Protein AF-A0A5N7WIL7-F1 (afdb_monomer_lite)

Sequence (164 aa):
MKKSTKAQLCGLIFSLSPLYLYAEPVNVQESQYTDSNPEQNFRTLHKDLKISSLSGREKAQKSILEGVNKKLDALEKPDQKFSFLMAMNQVFKDRFHVNYNAFVHLNDEDKAFMDGYYTTMLVLLDNEIKEGKKTKAELIEEYESKYPFKVFNQDLDKVHAANR

Structure (mmCIF, N/CA/C/O backbone):
data_AF-A0A5N7WIL7-F1
#
_entry.id   AF-A0A5N7WIL7-F1
#
loop_
_atom_site.group_PDB
_atom_site.id
_atom_site.type_symbol
_atom_site.label_atom_id
_atom_site.label_alt_id
_atom_site.label_comp_id
_atom_site.label_asym_id
_atom_site.label_entity_id
_atom_site.label_seq_id
_atom_site.pdbx_PDB_ins_code
_atom_site.Cartn_x
_atom_site.Cartn_y
_atom_site.Cartn_z
_atom_site.occupancy
_atom_site.B_iso_or_equiv
_atom_site.auth_seq_id
_atom_site.auth_comp_id
_atom_site.auth_asym_id
_atom_site.auth_atom_id
_atom_site.pdbx_PDB_model_num
ATOM 1 N N . MET A 1 1 ? 25.214 36.250 60.326 1.00 35.78 1 MET A N 1
ATOM 2 C CA . MET A 1 1 ? 26.458 35.850 59.624 1.00 35.78 1 MET A CA 1
ATOM 3 C C . MET A 1 1 ? 26.531 34.326 59.591 1.00 35.78 1 MET A C 1
ATOM 5 O O . MET A 1 1 ? 26.340 33.760 60.650 1.00 35.78 1 MET A O 1
ATOM 9 N N . LYS A 1 2 ? 26.783 33.730 58.403 1.00 35.41 2 LYS A N 1
ATOM 10 C CA . LYS A 1 2 ? 27.670 32.565 58.106 1.00 35.41 2 LYS A CA 1
ATOM 11 C C . LYS A 1 2 ? 27.607 31.359 59.081 1.00 35.41 2 LYS A C 1
ATOM 13 O O . LYS A 1 2 ? 27.878 31.552 60.249 1.00 35.41 2 LYS A O 1
ATOM 18 N N . LYS A 1 3 ? 27.425 30.079 58.728 1.00 36.12 3 LYS A N 1
ATOM 19 C CA . LYS A 1 3 ? 27.617 29.228 57.528 1.00 36.12 3 LYS A CA 1
ATOM 20 C C . LYS A 1 3 ? 26.951 27.865 57.868 1.00 36.12 3 LYS A C 1
ATOM 22 O O . LYS A 1 3 ? 26.962 27.479 59.028 1.00 36.12 3 LYS A O 1
ATOM 27 N N . SER A 1 4 ? 26.261 27.194 56.941 1.00 37.12 4 SER A N 1
ATOM 28 C CA . SER A 1 4 ? 26.699 25.945 56.269 1.00 37.12 4 SER A CA 1
ATOM 29 C C . SER A 1 4 ? 27.600 25.014 57.106 1.00 37.12 4 SER A C 1
ATOM 31 O O . SER A 1 4 ? 28.686 25.438 57.497 1.00 37.12 4 SER A O 1
ATOM 33 N N . THR A 1 5 ? 27.256 23.728 57.300 1.00 37.66 5 THR A N 1
ATOM 34 C CA . THR A 1 5 ? 27.639 22.595 56.413 1.00 37.66 5 THR A CA 1
ATOM 35 C C . THR A 1 5 ? 27.313 21.214 57.051 1.00 37.66 5 THR A C 1
ATOM 37 O O . THR A 1 5 ? 27.686 20.975 58.190 1.00 37.66 5 THR A O 1
ATOM 40 N N . LYS A 1 6 ? 26.788 20.290 56.222 1.00 35.00 6 LYS A N 1
ATOM 41 C CA . LYS A 1 6 ? 27.083 18.831 56.116 1.00 35.00 6 LYS A CA 1
ATOM 42 C C . LYS A 1 6 ? 26.458 17.754 57.037 1.00 35.00 6 LYS A C 1
ATOM 44 O O . LYS A 1 6 ? 26.469 17.844 58.254 1.00 35.00 6 LYS A O 1
ATOM 49 N N . ALA A 1 7 ? 26.157 16.654 56.325 1.00 34.88 7 ALA A N 1
ATOM 50 C CA . ALA A 1 7 ? 26.086 15.228 56.682 1.00 34.88 7 ALA A CA 1
ATOM 51 C C . ALA A 1 7 ? 24.775 14.729 57.336 1.00 34.88 7 ALA A C 1
ATOM 53 O O . ALA A 1 7 ? 24.469 15.082 58.462 1.00 34.88 7 ALA A O 1
ATOM 54 N N . GLN A 1 8 ? 23.873 14.049 56.611 1.00 34.97 8 GLN A N 1
ATOM 55 C CA . GLN A 1 8 ? 23.955 12.670 56.080 1.00 34.97 8 GLN A CA 1
ATOM 56 C C . GLN A 1 8 ? 23.696 11.633 57.179 1.00 34.97 8 GLN A C 1
ATOM 58 O O . GLN A 1 8 ? 24.603 11.315 57.933 1.00 34.97 8 GLN A O 1
ATOM 63 N N . LEU A 1 9 ? 22.485 11.063 57.222 1.00 32.97 9 LEU A N 1
ATOM 64 C CA . LEU A 1 9 ? 22.311 9.673 57.638 1.00 32.97 9 LEU A CA 1
ATOM 65 C C . LEU A 1 9 ? 21.056 9.046 57.017 1.00 32.97 9 LEU A C 1
ATOM 67 O O . LEU A 1 9 ? 20.008 9.670 56.875 1.00 32.97 9 LEU A O 1
ATOM 71 N N . CYS A 1 10 ? 21.266 7.809 56.592 1.00 31.92 10 CYS A N 1
ATOM 72 C CA . CYS A 1 10 ? 20.480 6.969 55.712 1.00 31.92 10 CYS A CA 1
ATOM 73 C C . CYS A 1 10 ? 19.065 6.654 56.212 1.00 31.92 10 CYS A C 1
ATOM 75 O O . CYS A 1 10 ? 18.886 6.191 57.335 1.00 31.92 10 CYS A O 1
ATOM 77 N N . GLY A 1 11 ? 18.088 6.768 55.314 1.00 30.95 11 GLY A N 1
ATOM 78 C CA . GLY A 1 11 ? 16.815 6.063 55.399 1.00 30.95 11 GLY A CA 1
ATOM 79 C C . GLY A 1 11 ? 16.615 5.287 54.106 1.00 30.95 11 GLY A C 1
ATOM 80 O O . GLY A 1 11 ? 16.349 5.884 53.066 1.00 30.95 11 GLY A O 1
ATOM 81 N N . LEU A 1 12 ? 16.803 3.966 54.164 1.00 41.12 12 LEU A N 1
ATOM 82 C CA . LEU A 1 12 ? 16.372 3.047 53.116 1.00 41.12 12 LEU A CA 1
ATOM 83 C C . LEU A 1 12 ? 14.869 3.238 52.893 1.00 41.12 12 LEU A C 1
ATOM 85 O O . LEU A 1 12 ? 14.074 2.924 53.776 1.00 41.12 12 LEU A O 1
ATOM 89 N N . ILE A 1 13 ? 14.483 3.682 51.701 1.00 41.19 13 ILE A N 1
ATOM 90 C CA . ILE A 1 13 ? 13.140 3.448 51.178 1.00 41.19 13 ILE A CA 1
ATOM 91 C C . ILE A 1 13 ? 13.324 2.833 49.797 1.00 41.19 13 ILE A C 1
ATOM 93 O O . ILE A 1 13 ? 13.747 3.489 48.849 1.00 41.19 13 ILE A O 1
ATOM 97 N N . PHE A 1 14 ? 13.041 1.535 49.727 1.00 37.22 14 PHE A N 1
ATOM 98 C CA . PHE A 1 14 ? 12.774 0.811 48.494 1.00 37.22 14 PHE A CA 1
ATOM 99 C C . PHE A 1 14 ? 11.551 1.475 47.842 1.00 37.22 14 PHE A C 1
ATOM 101 O O . PHE A 1 14 ? 10.418 1.202 48.236 1.00 37.22 14 PHE A O 1
ATOM 108 N N . SER A 1 15 ? 11.760 2.393 46.895 1.00 33.47 15 SER A N 1
ATOM 109 C CA . SER A 1 15 ? 10.687 2.847 46.013 1.00 33.47 15 SER A CA 1
ATOM 110 C C . SER A 1 15 ? 10.788 2.093 44.691 1.00 33.47 15 SER A C 1
ATOM 112 O O . SER A 1 15 ? 11.767 2.166 43.948 1.00 33.47 15 SER A O 1
ATOM 114 N N . LEU A 1 16 ? 9.750 1.299 44.447 1.00 36.81 16 LEU A N 1
ATOM 115 C CA . LEU A 1 16 ? 9.448 0.677 43.170 1.00 36.81 16 LEU A CA 1
ATOM 116 C C . LEU A 1 16 ? 9.432 1.767 42.097 1.00 36.81 16 LEU A C 1
ATOM 118 O O . LEU A 1 16 ? 8.574 2.646 42.106 1.00 36.81 16 LEU A O 1
ATOM 122 N N . SER A 1 17 ? 10.404 1.713 41.193 1.00 37.19 17 SER A N 1
ATOM 123 C CA . SER A 1 17 ? 10.387 2.513 39.974 1.00 37.19 17 SER A CA 1
ATOM 124 C C . SER A 1 17 ? 9.300 1.951 39.055 1.00 37.19 17 SER A C 1
ATOM 126 O O . SER A 1 17 ? 9.397 0.778 38.687 1.00 37.19 17 SER A O 1
ATOM 128 N N . PRO A 1 18 ? 8.282 2.721 38.640 1.00 39.38 18 PRO A N 1
ATOM 129 C CA . PRO A 1 18 ? 7.560 2.370 37.436 1.00 39.38 18 PRO A CA 1
ATOM 130 C C . PRO A 1 18 ? 8.503 2.662 36.266 1.00 39.38 18 PRO A C 1
ATOM 132 O O . PRO A 1 18 ? 8.887 3.810 36.031 1.00 39.38 18 PRO A O 1
ATOM 135 N N . LEU A 1 19 ? 8.914 1.603 35.567 1.00 31.81 19 LEU A N 1
ATOM 136 C CA . LEU A 1 19 ? 9.482 1.685 34.226 1.00 31.81 19 LEU A CA 1
ATOM 137 C C . LEU A 1 19 ? 8.456 2.399 33.337 1.00 31.81 19 LEU A C 1
ATOM 139 O O . LEU A 1 19 ? 7.567 1.772 32.768 1.00 31.81 19 LEU A O 1
ATOM 143 N N . TYR A 1 20 ? 8.563 3.724 33.242 1.00 33.62 20 TYR A N 1
ATOM 144 C CA . TYR A 1 20 ? 8.018 4.464 32.117 1.00 33.62 20 TYR A CA 1
ATOM 145 C C . TYR A 1 20 ? 8.807 4.012 30.894 1.00 33.62 20 TYR A C 1
ATOM 147 O O . TYR A 1 20 ? 9.909 4.490 30.626 1.00 33.62 20 TYR A O 1
ATOM 155 N N . LEU A 1 21 ? 8.253 3.029 30.189 1.00 33.44 21 LEU A N 1
ATOM 156 C CA . LEU A 1 21 ? 8.619 2.744 28.817 1.00 33.44 21 LEU A CA 1
ATOM 157 C C . LEU A 1 21 ? 8.163 3.968 28.014 1.00 33.44 21 LEU A C 1
ATOM 159 O O . LEU A 1 21 ? 6.998 4.093 27.644 1.00 33.44 21 LEU A O 1
ATOM 163 N N . TYR A 1 22 ? 9.071 4.928 27.846 1.00 33.47 22 TYR A N 1
ATOM 164 C CA . TYR A 1 22 ? 8.919 5.996 26.874 1.00 33.47 22 TYR A CA 1
ATOM 165 C C . TYR A 1 22 ? 8.867 5.329 25.497 1.00 33.47 22 TYR A C 1
ATOM 167 O O . TYR A 1 22 ? 9.897 5.015 24.908 1.00 33.47 22 TYR A O 1
ATOM 175 N N . ALA A 1 23 ? 7.661 5.071 24.996 1.00 35.00 23 ALA A N 1
ATOM 176 C CA . ALA A 1 23 ? 7.451 5.037 23.562 1.00 35.00 23 ALA A CA 1
ATOM 177 C C . ALA A 1 23 ? 7.630 6.484 23.102 1.00 35.00 23 ALA A C 1
ATOM 179 O O . ALA A 1 23 ? 6.717 7.304 23.211 1.00 35.00 23 ALA A O 1
ATOM 180 N N . GLU A 1 24 ? 8.853 6.831 22.706 1.00 31.55 24 GLU A N 1
ATOM 181 C CA . GLU A 1 24 ? 9.089 8.071 21.983 1.00 31.55 24 GLU A CA 1
ATOM 182 C C . GLU A 1 24 ? 8.132 8.080 20.782 1.00 31.55 24 GLU A C 1
ATOM 184 O O . GLU A 1 24 ? 8.070 7.083 20.053 1.00 31.55 24 GLU A O 1
ATOM 189 N N . PRO A 1 25 ? 7.337 9.145 20.573 1.00 33.75 25 PRO A N 1
ATOM 190 C CA . PRO A 1 25 ? 6.598 9.267 19.333 1.00 33.75 25 PRO A CA 1
ATOM 191 C C . PRO A 1 25 ? 7.644 9.274 18.224 1.00 33.75 25 PRO A C 1
ATOM 193 O O . PRO A 1 25 ? 8.503 10.157 18.196 1.00 33.75 25 PRO A O 1
ATOM 196 N N . VAL A 1 26 ? 7.605 8.264 17.351 1.00 29.47 26 VAL A N 1
ATOM 197 C CA . VAL A 1 26 ? 8.407 8.242 16.131 1.00 29.47 26 VAL A CA 1
ATOM 198 C C . VAL A 1 26 ? 8.060 9.525 15.393 1.00 29.47 26 VAL A C 1
ATOM 200 O O . VAL A 1 26 ? 6.991 9.660 14.801 1.00 29.47 26 VAL A O 1
ATOM 203 N N . ASN A 1 27 ? 8.948 10.507 15.516 1.00 29.30 27 ASN A N 1
ATOM 204 C CA . ASN A 1 27 ? 8.926 11.728 14.747 1.00 29.30 27 ASN A CA 1
ATOM 205 C C . ASN A 1 27 ? 9.234 11.296 13.319 1.00 29.30 27 ASN A C 1
ATOM 207 O O . ASN A 1 27 ? 10.395 11.196 12.923 1.00 29.30 27 ASN A O 1
ATOM 211 N N . VAL A 1 28 ? 8.183 10.939 12.582 1.00 32.91 28 VAL A N 1
ATOM 212 C CA . VAL A 1 28 ? 8.245 10.769 11.139 1.00 32.91 28 VAL A CA 1
ATOM 213 C C . VAL A 1 28 ? 8.488 12.170 10.594 1.00 32.91 28 VAL A C 1
ATOM 215 O O . VAL A 1 28 ? 7.560 12.890 10.239 1.00 32.91 28 VAL A O 1
ATOM 218 N N . GLN A 1 29 ? 9.754 12.591 10.602 1.00 30.28 29 GLN A N 1
ATOM 219 C CA . GLN A 1 29 ? 10.201 13.661 9.734 1.00 30.28 29 GLN A CA 1
ATOM 220 C C . GLN A 1 29 ? 9.797 13.222 8.334 1.00 30.28 29 GLN A C 1
ATOM 222 O O . GLN A 1 29 ? 10.323 12.233 7.822 1.00 30.28 29 GLN A O 1
ATOM 227 N N . GLU A 1 30 ? 8.816 13.923 7.761 1.00 34.16 30 GLU A N 1
ATOM 228 C CA . GLU A 1 30 ? 8.552 13.915 6.331 1.00 34.16 30 GLU A CA 1
ATOM 229 C C . GLU A 1 30 ? 9.904 14.116 5.656 1.00 34.16 30 GLU A C 1
ATOM 231 O O . GLU A 1 30 ? 10.469 15.214 5.654 1.00 34.16 30 GLU A O 1
ATOM 236 N N . SER A 1 31 ? 10.486 13.017 5.178 1.00 31.66 31 SER A N 1
ATOM 237 C CA . SER A 1 31 ? 11.714 13.090 4.421 1.00 31.66 31 SER A CA 1
ATOM 238 C C . SER A 1 31 ? 11.361 13.891 3.180 1.00 31.66 31 SER A C 1
ATOM 240 O O . SER A 1 31 ? 10.527 13.506 2.360 1.00 31.66 31 SER A O 1
ATOM 242 N N . GLN A 1 32 ? 11.933 15.087 3.093 1.00 31.97 32 GLN A N 1
ATOM 243 C CA . GLN A 1 32 ? 11.908 15.861 1.872 1.00 31.97 32 GLN A CA 1
ATOM 244 C C . GLN A 1 32 ? 12.667 15.040 0.830 1.00 31.97 32 GLN A C 1
ATOM 246 O O . GLN A 1 32 ? 13.895 15.035 0.799 1.00 31.97 32 GLN A O 1
ATOM 251 N N . TYR A 1 33 ? 11.924 14.281 0.024 1.00 37.22 3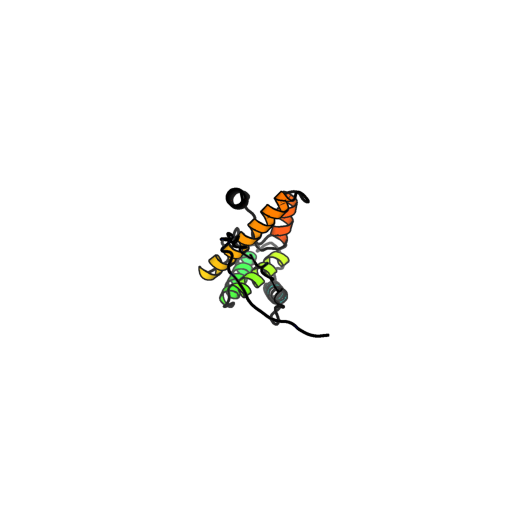3 TYR A N 1
ATOM 252 C CA . TYR A 1 33 ? 12.444 13.519 -1.101 1.00 37.22 33 TYR A CA 1
ATOM 253 C C . TYR A 1 33 ? 12.948 14.497 -2.165 1.00 37.22 33 TYR A C 1
ATOM 255 O O . TYR A 1 33 ? 12.208 14.936 -3.046 1.00 37.22 33 TYR A O 1
ATOM 263 N N . THR A 1 34 ? 14.218 14.870 -2.067 1.00 36.16 34 THR A N 1
ATOM 264 C CA . THR A 1 34 ? 14.936 15.561 -3.133 1.00 36.16 34 THR A CA 1
ATOM 265 C C . THR A 1 34 ? 15.347 14.564 -4.218 1.00 36.16 34 THR A C 1
ATOM 267 O O . THR A 1 34 ? 15.960 13.538 -3.932 1.00 36.16 34 THR A O 1
ATOM 270 N N . ASP A 1 35 ? 15.012 14.925 -5.459 1.00 41.75 35 ASP A N 1
ATOM 271 C CA . ASP A 1 35 ? 15.514 14.412 -6.740 1.00 41.75 35 ASP A CA 1
ATOM 272 C C . ASP A 1 35 ? 15.110 13.002 -7.196 1.00 41.75 35 ASP A C 1
ATOM 274 O O . ASP A 1 35 ? 15.916 12.103 -7.415 1.00 41.75 35 ASP A O 1
ATOM 278 N N . SER A 1 36 ? 13.813 12.844 -7.468 1.00 46.50 36 SER A N 1
ATOM 279 C CA . SER A 1 36 ? 13.300 12.350 -8.763 1.00 46.50 36 SER A CA 1
ATOM 280 C C . SER A 1 36 ? 11.782 12.251 -8.664 1.00 46.50 36 SER A C 1
ATOM 282 O O . SER A 1 36 ? 11.274 11.236 -8.218 1.00 46.50 36 SER A O 1
ATOM 284 N N . ASN A 1 37 ? 11.044 13.304 -9.040 1.00 60.66 37 ASN A N 1
ATOM 285 C CA . ASN A 1 37 ? 9.587 13.374 -8.861 1.00 60.66 37 ASN A CA 1
ATOM 286 C C . ASN A 1 37 ? 8.891 12.102 -9.424 1.00 60.66 37 ASN A C 1
ATOM 288 O O . ASN A 1 37 ? 8.740 11.976 -10.648 1.00 60.66 37 ASN A O 1
ATOM 292 N N . PRO A 1 38 ? 8.475 11.145 -8.565 1.00 54.62 38 PRO A N 1
ATOM 293 C CA . PRO A 1 38 ? 7.968 9.846 -9.008 1.00 54.62 38 PRO A CA 1
ATOM 294 C C . PRO A 1 38 ? 6.670 9.993 -9.804 1.00 54.62 38 PRO A C 1
ATOM 296 O O . PRO A 1 38 ? 6.411 9.231 -10.737 1.00 54.62 38 PRO A O 1
ATOM 299 N N . GLU A 1 39 ? 5.904 11.042 -9.500 1.00 53.84 39 GLU A N 1
ATOM 300 C CA . GLU A 1 39 ? 4.695 11.430 -10.212 1.00 53.84 39 GLU A CA 1
ATOM 301 C C . GLU A 1 39 ? 5.003 11.901 -11.638 1.00 53.84 39 GLU A C 1
ATOM 303 O O . GLU A 1 39 ? 4.364 11.452 -12.589 1.00 53.84 39 GLU A O 1
ATOM 308 N N . GLN A 1 40 ? 6.012 12.759 -11.831 1.00 60.38 40 GLN A N 1
ATOM 309 C CA . GLN A 1 40 ? 6.436 13.187 -13.172 1.00 60.38 40 GLN A CA 1
ATOM 310 C C . GLN A 1 40 ? 6.969 12.015 -13.997 1.00 60.38 40 GLN A C 1
ATOM 312 O O . GLN A 1 40 ? 6.659 11.910 -15.186 1.00 60.38 40 GLN A O 1
ATOM 317 N N . ASN A 1 41 ? 7.715 11.108 -13.369 1.00 61.72 41 ASN A N 1
ATOM 318 C CA . ASN A 1 41 ? 8.227 9.906 -14.019 1.00 61.72 41 ASN A CA 1
ATOM 319 C C . ASN A 1 41 ? 7.090 8.987 -14.486 1.00 61.72 41 ASN A C 1
ATOM 321 O O . ASN A 1 41 ? 7.088 8.545 -15.636 1.00 61.72 41 ASN A O 1
ATOM 325 N N . PHE A 1 42 ? 6.083 8.755 -13.642 1.00 59.22 42 PHE A N 1
ATOM 326 C CA . PHE A 1 42 ? 4.922 7.959 -14.032 1.00 59.22 42 PHE A CA 1
ATOM 327 C C . PHE A 1 42 ? 4.061 8.663 -15.093 1.00 59.22 42 PHE A C 1
ATOM 329 O O . PHE A 1 42 ? 3.644 8.045 -16.072 1.00 59.22 42 PHE A O 1
ATOM 336 N N . ARG A 1 43 ? 3.838 9.977 -14.966 1.00 60.25 43 ARG A N 1
ATOM 337 C CA . ARG A 1 43 ? 3.122 10.770 -15.981 1.00 60.25 43 ARG A CA 1
ATOM 338 C C . ARG A 1 43 ? 3.829 10.746 -17.336 1.00 60.25 43 ARG A C 1
ATOM 340 O O . ARG A 1 43 ? 3.151 10.759 -18.362 1.00 60.25 43 ARG A O 1
ATOM 347 N N . THR A 1 44 ? 5.160 10.710 -17.347 1.00 64.75 44 THR A N 1
ATOM 348 C CA . THR A 1 44 ? 5.968 10.593 -18.570 1.00 64.75 44 THR A CA 1
ATOM 349 C C . THR A 1 44 ? 5.797 9.212 -19.190 1.00 64.75 44 THR A C 1
ATOM 351 O O . THR A 1 44 ? 5.401 9.128 -20.347 1.00 64.75 44 THR A O 1
ATOM 354 N N . LEU A 1 45 ? 5.924 8.144 -18.395 1.00 63.91 45 LEU A N 1
ATOM 355 C CA . LEU A 1 45 ? 5.643 6.776 -18.841 1.00 63.91 45 LEU A CA 1
ATOM 356 C C . LEU A 1 45 ? 4.232 6.655 -19.443 1.00 63.91 45 LEU A C 1
ATOM 358 O O . LEU A 1 45 ? 4.057 6.119 -20.531 1.00 63.91 45 LEU A O 1
ATOM 362 N N . HIS A 1 46 ? 3.219 7.215 -18.782 1.00 58.09 46 HIS A N 1
ATOM 363 C CA . HIS A 1 46 ? 1.845 7.198 -19.283 1.00 58.09 46 HIS A CA 1
ATOM 364 C C . HIS A 1 46 ? 1.686 7.948 -20.621 1.00 58.09 46 HIS A C 1
AT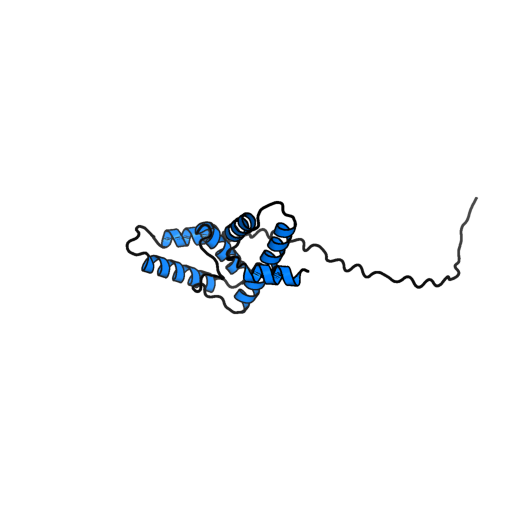OM 366 O O . HIS A 1 46 ? 0.904 7.529 -21.477 1.00 58.09 46 HIS A O 1
ATOM 372 N N . LYS A 1 47 ? 2.408 9.059 -20.823 1.00 60.09 47 LYS A N 1
ATOM 373 C CA . LYS A 1 47 ? 2.415 9.800 -22.097 1.00 60.09 47 LYS A CA 1
ATOM 374 C C . LYS A 1 47 ? 3.130 9.023 -23.204 1.00 60.09 47 LYS A C 1
ATOM 376 O O . LYS A 1 47 ? 2.608 8.960 -24.319 1.00 60.09 47 LYS A O 1
ATOM 381 N N . ASP A 1 48 ? 4.264 8.401 -22.892 1.00 58.19 48 ASP A N 1
ATOM 382 C CA . ASP A 1 48 ? 5.055 7.604 -23.838 1.00 58.19 48 ASP A CA 1
ATOM 383 C C . ASP A 1 48 ? 4.283 6.379 -24.341 1.00 58.19 48 ASP A C 1
ATOM 385 O O . ASP A 1 48 ? 4.405 5.991 -25.504 1.00 58.19 48 ASP A O 1
ATOM 389 N N . LEU A 1 49 ? 3.406 5.823 -23.502 1.00 52.00 49 LEU A N 1
ATOM 390 C CA . LEU A 1 49 ? 2.571 4.665 -23.826 1.00 52.00 49 LEU A CA 1
ATOM 391 C C . LEU A 1 49 ? 1.388 4.966 -24.776 1.00 52.00 49 LEU A C 1
ATOM 393 O O . LEU A 1 49 ? 0.660 4.039 -25.124 1.00 52.00 49 LEU A O 1
ATOM 397 N N . LYS A 1 50 ? 1.188 6.222 -25.222 1.00 49.03 50 LYS A N 1
ATOM 398 C CA . LYS A 1 50 ? 0.206 6.652 -26.254 1.00 49.03 50 LYS A CA 1
ATOM 399 C C . LYS A 1 50 ? -1.144 5.908 -26.214 1.00 49.03 50 LYS A C 1
ATOM 401 O O . LYS A 1 50 ? -1.603 5.355 -27.214 1.00 49.03 50 LYS A O 1
ATOM 406 N N . ILE A 1 51 ? -1.816 5.915 -25.064 1.00 50.94 51 ILE A N 1
ATOM 407 C CA . ILE A 1 51 ? -3.097 5.213 -24.885 1.00 50.94 51 ILE A CA 1
ATOM 408 C C . ILE A 1 51 ? -4.245 6.075 -25.426 1.00 50.94 51 ILE A C 1
ATOM 410 O O . ILE A 1 51 ? -4.974 6.735 -24.689 1.00 50.94 51 ILE A O 1
ATOM 414 N N . SER A 1 52 ? -4.392 6.089 -26.748 1.00 44.69 52 SER A N 1
ATOM 415 C CA . SER A 1 52 ? -5.506 6.714 -27.461 1.00 44.69 52 SER A CA 1
ATOM 416 C C . SER A 1 52 ? -6.412 5.628 -28.051 1.00 44.69 52 SER A C 1
ATOM 418 O O . SER A 1 52 ? -6.056 4.996 -29.041 1.00 44.69 52 SER A O 1
ATOM 420 N N . SER A 1 53 ? -7.606 5.464 -27.473 1.00 42.53 53 SER A N 1
ATOM 421 C CA . SER A 1 53 ? -8.744 4.635 -27.925 1.00 42.53 53 SER A CA 1
ATOM 422 C C . SER A 1 53 ? -8.827 3.164 -27.458 1.00 42.53 53 SER A C 1
ATOM 424 O O . SER A 1 53 ? -7.871 2.397 -27.420 1.00 42.53 53 SER A O 1
ATOM 426 N N . LEU A 1 54 ? -10.050 2.797 -27.054 1.00 42.69 54 LEU A N 1
ATOM 427 C CA . LEU A 1 54 ? -10.431 1.659 -26.207 1.00 42.69 54 LEU A CA 1
ATOM 428 C C . LEU A 1 54 ? -10.672 0.331 -26.960 1.00 42.69 54 LEU A C 1
ATOM 430 O O . LEU A 1 54 ? -11.246 -0.581 -26.370 1.00 42.69 54 LEU A O 1
ATOM 434 N N . SER A 1 55 ? -10.225 0.171 -28.211 1.00 37.81 55 SER A N 1
ATOM 435 C CA . SER A 1 55 ? -10.300 -1.112 -28.949 1.00 37.81 55 SER A CA 1
ATOM 436 C C . SER A 1 55 ? -9.095 -2.041 -28.706 1.00 37.81 55 SER A C 1
ATOM 438 O O . SER A 1 55 ? -9.061 -3.158 -29.214 1.00 37.81 55 SER A O 1
ATOM 440 N N . GLY A 1 56 ? -8.128 -1.612 -27.883 1.00 46.00 56 GLY A N 1
ATOM 441 C CA . GLY A 1 56 ? -6.918 -2.360 -27.517 1.00 46.00 56 GLY A CA 1
ATOM 442 C C . GLY A 1 56 ? -6.652 -2.437 -26.009 1.00 46.00 56 GLY A C 1
ATOM 443 O O . GLY A 1 56 ? -5.490 -2.474 -25.615 1.00 46.00 56 GLY A O 1
ATOM 444 N N . ARG A 1 57 ? -7.695 -2.426 -25.159 1.00 51.59 57 ARG A N 1
ATOM 445 C CA . ARG A 1 57 ? -7.570 -2.359 -23.682 1.00 51.59 57 ARG A CA 1
ATOM 446 C C . ARG A 1 57 ? -6.616 -3.390 -23.089 1.00 51.59 57 ARG A C 1
ATOM 448 O O . ARG A 1 57 ? -5.805 -3.021 -22.256 1.00 51.59 57 ARG A O 1
ATOM 455 N N . GLU A 1 58 ? -6.688 -4.642 -23.527 1.00 55.16 58 GLU A N 1
ATOM 456 C CA . GLU A 1 58 ? -5.835 -5.710 -22.995 1.00 55.16 58 GLU A CA 1
ATOM 457 C C . GLU A 1 58 ? -4.358 -5.493 -23.358 1.00 55.16 58 GLU A C 1
ATOM 459 O O . GLU A 1 58 ? -3.480 -5.591 -22.505 1.00 55.16 58 GLU A O 1
ATOM 464 N N . LYS A 1 59 ? -4.075 -5.085 -24.604 1.00 57.66 59 LYS A N 1
ATOM 465 C CA . LYS A 1 59 ? -2.715 -4.733 -25.047 1.00 57.66 59 LYS A CA 1
ATOM 466 C C . LYS A 1 59 ? -2.186 -3.484 -24.339 1.00 57.66 59 LYS A C 1
ATOM 468 O O . LYS A 1 59 ? -1.022 -3.457 -23.955 1.00 57.66 59 LYS A O 1
ATOM 473 N N . ALA A 1 60 ? -3.033 -2.477 -24.131 1.00 61.41 60 ALA A N 1
ATOM 474 C CA . ALA A 1 60 ? -2.676 -1.269 -23.391 1.00 61.41 60 ALA A CA 1
ATOM 475 C C . ALA A 1 60 ? -2.409 -1.573 -21.909 1.00 61.41 60 ALA A C 1
ATOM 477 O O . ALA A 1 60 ? -1.422 -1.103 -21.356 1.00 61.41 60 ALA A O 1
ATOM 478 N N . GLN A 1 61 ? -3.238 -2.409 -21.283 1.00 63.88 61 GLN A N 1
ATOM 479 C CA . GLN A 1 61 ? -3.069 -2.835 -19.895 1.00 63.88 61 GLN A CA 1
ATOM 480 C C . GLN A 1 61 ? -1.799 -3.670 -19.716 1.00 63.88 61 GLN A C 1
ATOM 482 O O . GLN A 1 61 ? -1.033 -3.416 -18.792 1.00 63.88 61 GLN A O 1
ATOM 487 N N . LYS A 1 62 ? -1.527 -4.600 -20.639 1.00 68.56 62 LYS A N 1
ATOM 488 C CA . LYS A 1 62 ? -0.282 -5.372 -20.663 1.00 68.56 62 LYS A CA 1
ATOM 489 C C . LYS A 1 62 ? 0.946 -4.476 -20.848 1.00 68.56 62 LYS A C 1
ATOM 491 O O . LYS A 1 62 ? 1.931 -4.647 -20.145 1.00 68.56 62 LYS A O 1
ATOM 496 N N . SER A 1 63 ? 0.875 -3.483 -21.734 1.00 72.44 63 SER A N 1
ATOM 497 C CA . SER A 1 63 ? 1.985 -2.554 -21.974 1.00 72.44 63 SER A CA 1
ATOM 498 C C . SER A 1 63 ? 2.243 -1.612 -20.790 1.00 72.44 63 SER A C 1
ATOM 500 O O . SER A 1 63 ? 3.399 -1.394 -20.429 1.00 72.44 63 SER A O 1
ATOM 502 N N . ILE A 1 64 ? 1.187 -1.108 -20.135 1.00 74.19 64 ILE A N 1
ATOM 503 C CA . ILE A 1 64 ? 1.311 -0.380 -18.862 1.00 74.19 64 ILE A CA 1
ATOM 504 C C . ILE A 1 64 ? 2.007 -1.266 -17.837 1.00 74.19 64 ILE A C 1
ATOM 506 O O . ILE A 1 64 ? 2.935 -0.821 -17.168 1.00 74.19 64 ILE A O 1
ATOM 510 N N . LEU A 1 65 ? 1.568 -2.517 -17.729 1.00 77.50 65 LEU A N 1
ATOM 511 C CA . LEU A 1 65 ? 2.082 -3.439 -16.740 1.00 77.50 65 LEU A CA 1
ATOM 512 C C . LEU A 1 65 ? 3.569 -3.750 -16.932 1.00 77.50 65 LEU A C 1
ATOM 514 O O . LEU A 1 65 ? 4.346 -3.691 -15.983 1.00 77.50 65 LEU A O 1
ATOM 518 N N . GLU A 1 66 ? 3.970 -4.049 -18.164 1.00 81.69 66 GLU A N 1
ATOM 519 C CA . GLU A 1 66 ? 5.370 -4.279 -18.518 1.00 81.69 66 GLU A CA 1
ATOM 520 C C . GLU A 1 66 ? 6.228 -3.044 -18.209 1.00 81.69 66 GLU A C 1
ATOM 522 O O . GLU A 1 66 ? 7.321 -3.174 -17.660 1.00 81.69 66 GLU A O 1
ATOM 527 N N . GLY A 1 67 ? 5.721 -1.838 -18.491 1.00 83.62 67 GLY A N 1
ATOM 528 C CA . GLY A 1 67 ? 6.397 -0.585 -18.150 1.00 83.62 67 GLY A CA 1
ATOM 529 C C . GLY A 1 67 ? 6.540 -0.364 -16.642 1.00 83.62 67 GLY A C 1
ATOM 530 O O . GLY A 1 67 ? 7.595 0.069 -16.181 1.00 83.62 67 GLY A O 1
ATOM 531 N N . VAL A 1 68 ? 5.501 -0.695 -15.873 1.00 85.38 68 VAL A N 1
ATOM 532 C CA . VAL A 1 68 ? 5.490 -0.619 -14.405 1.00 85.38 68 VAL A CA 1
ATOM 533 C C . VAL A 1 68 ? 6.516 -1.573 -13.808 1.00 85.38 68 VAL A C 1
ATOM 535 O O . VAL A 1 68 ? 7.361 -1.130 -13.036 1.00 85.38 68 VAL A O 1
ATOM 538 N N . ASN A 1 69 ? 6.497 -2.847 -14.207 1.00 88.31 69 ASN A N 1
ATOM 539 C CA . ASN A 1 69 ? 7.440 -3.840 -13.695 1.00 88.31 69 ASN A CA 1
ATOM 540 C C . ASN A 1 69 ? 8.878 -3.496 -14.088 1.00 88.31 69 ASN A C 1
ATOM 542 O O . ASN A 1 69 ? 9.741 -3.458 -13.223 1.00 88.31 69 ASN A O 1
ATOM 546 N N . LYS A 1 70 ? 9.127 -3.083 -15.338 1.00 88.62 70 LYS A N 1
ATOM 547 C CA . LYS A 1 70 ? 10.460 -2.621 -15.756 1.00 88.62 70 LYS A CA 1
ATOM 548 C C . LYS A 1 70 ? 10.949 -1.426 -14.935 1.00 88.62 70 LYS A C 1
ATOM 550 O O . LYS A 1 70 ? 12.143 -1.307 -14.667 1.00 88.62 70 LYS A O 1
ATOM 555 N N . LYS A 1 71 ? 10.051 -0.504 -14.570 1.00 87.38 71 LYS A N 1
ATOM 556 C CA . LYS A 1 71 ? 10.417 0.636 -13.728 1.00 87.38 71 LYS A CA 1
ATOM 557 C C . LYS A 1 71 ? 10.718 0.189 -12.303 1.00 87.38 71 LYS A C 1
ATOM 559 O O . LYS A 1 71 ? 11.707 0.658 -11.759 1.00 87.38 71 LYS A O 1
ATOM 564 N N . LEU A 1 72 ? 9.913 -0.702 -11.732 1.00 89.69 72 LEU A N 1
ATOM 565 C CA . LEU A 1 72 ? 10.154 -1.273 -10.407 1.00 89.69 72 LEU A CA 1
ATOM 566 C C . LEU A 1 72 ? 11.473 -2.044 -10.350 1.00 89.69 72 LEU A C 1
ATOM 568 O O . LEU A 1 72 ? 12.229 -1.834 -9.412 1.00 89.69 72 LEU A O 1
ATOM 572 N N . ASP A 1 73 ? 11.793 -2.832 -11.377 1.00 89.31 73 ASP A N 1
ATOM 573 C CA . ASP A 1 73 ? 13.063 -3.560 -11.491 1.00 89.31 73 ASP A CA 1
ATOM 574 C C . ASP A 1 73 ? 14.278 -2.617 -11.545 1.00 89.31 73 ASP A C 1
ATOM 576 O O . ASP A 1 73 ? 15.370 -2.975 -11.113 1.00 89.31 73 ASP A O 1
ATOM 580 N N . ALA A 1 74 ? 14.099 -1.403 -12.077 1.00 90.44 74 ALA A N 1
ATOM 581 C CA . ALA A 1 74 ? 15.143 -0.380 -12.140 1.00 90.44 74 ALA A CA 1
ATOM 582 C C . ALA A 1 74 ? 15.277 0.448 -10.848 1.00 90.44 74 ALA A C 1
ATOM 584 O O . ALA A 1 74 ? 16.194 1.262 -10.744 1.00 90.44 74 ALA A O 1
ATOM 585 N N . LEU A 1 75 ? 14.347 0.309 -9.899 1.00 91.50 75 LEU A N 1
ATOM 586 C CA . LEU A 1 75 ? 14.433 0.938 -8.584 1.00 91.50 75 LEU A CA 1
ATOM 587 C C . LEU A 1 75 ? 15.109 -0.044 -7.629 1.00 91.50 75 LEU A C 1
ATOM 589 O O . LEU A 1 75 ? 14.675 -1.184 -7.492 1.00 91.50 75 LEU A O 1
ATOM 593 N N . GLU A 1 76 ? 16.172 0.393 -6.962 1.00 90.31 76 GLU A N 1
ATOM 594 C CA . GLU A 1 76 ? 16.974 -0.504 -6.123 1.00 90.31 76 GLU A CA 1
ATOM 595 C C . GLU A 1 76 ? 16.371 -0.677 -4.732 1.00 90.31 76 GLU A C 1
ATOM 597 O O . GLU A 1 76 ? 16.429 -1.766 -4.166 1.00 90.31 76 GLU A O 1
ATOM 602 N N . LYS A 1 77 ? 15.783 0.389 -4.179 1.00 93.38 77 LYS A N 1
ATOM 603 C CA . LYS A 1 77 ? 15.355 0.408 -2.780 1.00 93.38 77 LYS A CA 1
ATOM 604 C C . LYS A 1 77 ? 13.837 0.240 -2.619 1.00 93.38 77 LYS A C 1
ATOM 606 O O . LYS A 1 77 ? 13.076 0.823 -3.404 1.00 93.38 77 LYS A O 1
ATOM 611 N N . PRO A 1 78 ? 13.373 -0.478 -1.577 1.00 92.19 78 PRO A N 1
ATOM 612 C CA . PRO A 1 78 ? 11.944 -0.656 -1.308 1.00 92.19 78 PRO A CA 1
ATOM 613 C C . PRO A 1 78 ? 11.155 0.655 -1.144 1.00 92.19 78 PRO A C 1
ATOM 615 O O . PRO A 1 78 ? 10.028 0.763 -1.628 1.00 92.19 78 PRO A O 1
ATOM 618 N N . ASP A 1 79 ? 11.748 1.687 -0.539 1.00 91.38 79 ASP A N 1
ATOM 619 C CA . ASP A 1 79 ? 11.124 3.003 -0.332 1.00 91.38 79 ASP A CA 1
ATOM 620 C C . ASP A 1 79 ? 10.897 3.765 -1.649 1.00 91.38 79 ASP A C 1
ATOM 622 O O . ASP A 1 79 ? 9.862 4.411 -1.845 1.00 91.38 79 ASP A O 1
ATOM 626 N N . GLN A 1 80 ? 11.828 3.641 -2.597 1.00 91.69 80 GLN A N 1
ATOM 627 C CA . GLN A 1 80 ? 11.685 4.200 -3.940 1.00 91.69 80 GLN A CA 1
ATOM 628 C C . GLN A 1 80 ? 10.554 3.507 -4.704 1.00 91.69 80 GLN A C 1
ATOM 630 O O . GLN A 1 80 ? 9.735 4.172 -5.345 1.00 91.69 80 GLN A O 1
ATOM 635 N N . LYS A 1 81 ? 10.478 2.172 -4.613 1.00 92.62 81 LYS A N 1
ATOM 636 C CA . LYS A 1 81 ? 9.387 1.386 -5.206 1.00 92.62 81 LYS A CA 1
ATOM 637 C C . LYS A 1 81 ? 8.047 1.765 -4.591 1.00 92.62 81 LYS A C 1
ATOM 639 O O . LYS A 1 81 ? 7.096 2.007 -5.328 1.00 92.62 81 LYS A O 1
ATOM 644 N N . PHE A 1 82 ? 7.979 1.904 -3.270 1.00 92.56 82 PHE A N 1
ATOM 645 C CA . PHE A 1 82 ? 6.766 2.344 -2.583 1.00 92.56 82 PHE A CA 1
ATOM 646 C C . PHE A 1 82 ? 6.320 3.727 -3.055 1.00 92.56 82 PHE A C 1
ATOM 648 O O . PHE A 1 82 ? 5.165 3.905 -3.433 1.00 92.56 82 PHE A O 1
ATOM 655 N N . SER A 1 83 ? 7.248 4.679 -3.149 1.00 90.94 83 SER A N 1
ATOM 656 C CA . SER A 1 83 ? 6.968 6.033 -3.646 1.00 90.94 83 SER A CA 1
ATOM 657 C C . SER A 1 83 ? 6.430 6.029 -5.081 1.00 90.94 83 SER A C 1
ATOM 659 O O . SER A 1 83 ? 5.508 6.774 -5.418 1.00 90.94 83 SER A O 1
ATOM 661 N N . PHE A 1 84 ? 6.963 5.156 -5.937 1.00 91.19 84 PHE A N 1
ATOM 662 C CA . PHE A 1 84 ? 6.447 4.966 -7.289 1.00 91.19 84 PHE A CA 1
ATOM 663 C C . PHE A 1 84 ? 5.026 4.377 -7.290 1.00 91.19 84 PHE A C 1
ATOM 665 O O . PHE A 1 84 ? 4.161 4.873 -8.010 1.00 91.19 84 PHE A O 1
ATOM 672 N N . LEU A 1 85 ? 4.754 3.376 -6.451 1.00 91.00 85 LEU A N 1
ATOM 673 C CA . LEU A 1 85 ? 3.431 2.752 -6.316 1.00 91.00 85 LEU A CA 1
ATOM 674 C C . LEU A 1 85 ? 2.383 3.726 -5.746 1.00 91.00 85 LEU A C 1
ATOM 676 O O . LEU A 1 85 ? 1.243 3.732 -6.208 1.00 91.00 85 LEU A O 1
ATOM 680 N N . MET A 1 86 ? 2.770 4.601 -4.813 1.00 89.56 86 MET A N 1
ATOM 681 C CA . MET A 1 86 ? 1.939 5.713 -4.328 1.00 89.56 86 MET A CA 1
ATOM 682 C C . MET A 1 86 ? 1.553 6.651 -5.480 1.00 89.56 86 MET A C 1
ATOM 684 O O . MET A 1 86 ? 0.374 6.951 -5.677 1.00 89.56 86 MET A O 1
ATOM 688 N N . ALA A 1 87 ? 2.532 7.067 -6.292 1.00 86.56 87 ALA A N 1
ATOM 689 C CA . ALA A 1 87 ? 2.286 7.919 -7.455 1.00 86.56 87 ALA A CA 1
ATOM 690 C C . ALA A 1 87 ? 1.374 7.234 -8.489 1.00 86.56 87 ALA A C 1
ATOM 692 O O . ALA A 1 87 ? 0.501 7.875 -9.079 1.00 86.56 87 ALA A O 1
ATOM 693 N N . MET A 1 88 ? 1.524 5.921 -8.682 1.00 84.75 88 MET A N 1
ATOM 694 C CA . MET A 1 88 ? 0.608 5.145 -9.515 1.00 84.75 88 MET A CA 1
ATOM 695 C C . MET A 1 88 ? -0.821 5.182 -8.977 1.00 84.75 88 MET A C 1
ATOM 697 O O . MET A 1 88 ? -1.738 5.456 -9.751 1.00 84.75 88 MET A O 1
ATOM 701 N N . ASN A 1 89 ? -1.020 4.948 -7.678 1.00 86.62 89 ASN A N 1
ATOM 702 C CA . ASN A 1 89 ? -2.352 4.989 -7.075 1.00 86.62 89 ASN A CA 1
ATOM 703 C C . ASN A 1 89 ? -3.042 6.344 -7.297 1.00 86.62 89 ASN A C 1
ATOM 705 O O . ASN A 1 89 ? -4.190 6.400 -7.740 1.00 86.62 89 ASN A O 1
ATOM 709 N N . GLN A 1 90 ? -2.303 7.441 -7.116 1.00 81.19 90 GLN A N 1
ATOM 710 C CA . GLN A 1 90 ? -2.811 8.793 -7.356 1.00 81.19 90 GLN A CA 1
ATOM 711 C C . GLN A 1 90 ? -3.218 9.023 -8.817 1.00 81.19 90 GLN A C 1
ATOM 713 O O . GLN A 1 90 ? -4.258 9.625 -9.093 1.00 81.19 90 GLN A O 1
ATOM 718 N N . VAL A 1 91 ? -2.431 8.531 -9.779 1.00 80.19 91 VAL A N 1
ATOM 719 C CA . VAL A 1 91 ? -2.742 8.723 -11.204 1.00 80.19 91 VAL A CA 1
ATOM 720 C C . VAL A 1 91 ? -3.873 7.811 -11.675 1.00 80.19 91 VAL A C 1
ATOM 722 O O . VAL A 1 91 ? -4.710 8.241 -12.474 1.00 80.19 91 VAL A O 1
ATOM 725 N N . PHE A 1 92 ? -3.953 6.582 -11.164 1.00 76.25 92 PHE A N 1
ATOM 726 C CA . PHE A 1 92 ? -5.060 5.676 -11.471 1.00 76.25 92 PHE A CA 1
ATOM 727 C C . PHE A 1 92 ? -6.351 6.007 -10.725 1.00 76.25 92 PHE A C 1
ATOM 729 O O . PHE A 1 92 ? -7.387 5.444 -11.103 1.00 76.25 92 PHE A O 1
ATOM 736 N N . LYS A 1 93 ? -6.277 6.969 -9.789 1.00 76.56 93 LYS A N 1
ATOM 737 C CA . LYS A 1 93 ? -7.333 7.418 -8.882 1.00 76.56 93 LYS A CA 1
ATOM 738 C C . LYS A 1 93 ? -7.917 6.215 -8.164 1.00 76.56 93 LYS A C 1
ATOM 740 O O . LYS A 1 93 ? -8.899 5.712 -8.672 1.00 76.56 93 LYS A O 1
ATOM 745 N N . ASP A 1 94 ? -7.263 5.699 -7.123 1.00 67.62 94 ASP A N 1
ATOM 746 C CA . ASP A 1 94 ? -7.720 4.564 -6.285 1.00 67.62 94 ASP A CA 1
ATOM 747 C C . ASP A 1 94 ? -7.914 3.196 -6.977 1.00 67.62 94 ASP A C 1
ATOM 749 O O . ASP A 1 94 ? -8.154 2.179 -6.336 1.00 67.62 94 ASP A O 1
ATOM 753 N N . ARG A 1 95 ? -7.756 3.100 -8.299 1.00 72.31 95 ARG A N 1
ATOM 754 C CA . ARG A 1 95 ? -7.927 1.827 -9.028 1.00 72.31 95 ARG A CA 1
ATOM 755 C C . ARG A 1 95 ? -6.680 0.945 -9.035 1.00 72.31 95 ARG A C 1
ATOM 757 O O . ARG A 1 95 ? -6.639 -0.058 -9.753 1.00 72.31 95 ARG A O 1
ATOM 764 N N . PHE A 1 96 ? -5.650 1.316 -8.279 1.00 83.06 96 PHE A N 1
ATOM 765 C CA . PHE A 1 96 ? -4.397 0.582 -8.203 1.00 83.06 96 PHE A CA 1
ATOM 766 C C . PHE A 1 96 ? -4.048 0.240 -6.755 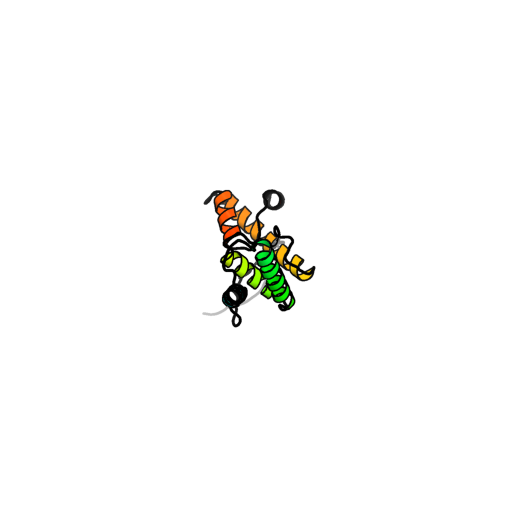1.00 83.06 96 PHE A C 1
ATOM 768 O O . PHE A 1 96 ? -3.663 1.102 -5.977 1.00 83.06 96 PHE A O 1
ATOM 775 N N . HIS A 1 97 ? -4.099 -1.052 -6.433 1.00 87.69 97 HIS A N 1
ATOM 776 C CA . HIS A 1 97 ? -3.763 -1.550 -5.107 1.00 87.69 97 HIS A CA 1
ATOM 777 C C . HIS A 1 97 ? -2.791 -2.722 -5.205 1.00 87.69 97 HIS A C 1
ATOM 779 O O . HIS A 1 97 ? -3.118 -3.732 -5.827 1.00 87.69 97 HIS A O 1
ATOM 785 N N . VAL A 1 98 ? -1.616 -2.622 -4.586 1.00 88.75 98 VAL A N 1
ATOM 786 C CA . VAL A 1 98 ? -0.537 -3.613 -4.724 1.00 88.75 98 VAL A CA 1
ATOM 787 C C . VAL A 1 98 ? -0.944 -4.991 -4.189 1.00 88.75 98 VAL A C 1
ATOM 789 O O . VAL A 1 98 ? -0.600 -6.006 -4.779 1.00 88.75 98 VAL A O 1
ATOM 792 N N . ASN A 1 99 ? -1.734 -5.032 -3.113 1.00 88.50 99 ASN A N 1
ATOM 793 C CA . ASN A 1 99 ? -2.212 -6.261 -2.463 1.00 88.50 99 ASN A CA 1
ATOM 794 C C . ASN A 1 99 ? -3.479 -6.870 -3.101 1.00 88.50 99 ASN A C 1
ATOM 796 O O . ASN A 1 99 ? -3.942 -7.922 -2.671 1.00 88.50 99 ASN A O 1
ATOM 800 N N . TYR A 1 100 ? -4.049 -6.221 -4.116 1.00 83.00 100 TYR A N 1
ATOM 801 C CA . TYR A 1 100 ? -5.185 -6.734 -4.892 1.00 83.00 100 TYR A CA 1
ATOM 802 C C . TYR A 1 100 ? -4.776 -7.067 -6.332 1.00 83.00 100 TYR A C 1
ATOM 804 O O . TYR A 1 100 ? -5.305 -7.983 -6.960 1.00 83.00 100 TYR A O 1
ATOM 812 N N . ASN A 1 101 ? -3.799 -6.329 -6.853 1.00 70.75 101 ASN A N 1
ATOM 813 C CA . ASN A 1 101 ? -3.331 -6.424 -8.220 1.00 70.75 101 ASN A CA 1
ATOM 814 C C . ASN A 1 101 ? -2.128 -7.367 -8.315 1.00 70.75 101 ASN A C 1
ATOM 816 O O . ASN A 1 101 ? -0.987 -6.952 -8.132 1.00 70.75 101 ASN A O 1
ATOM 820 N N . ALA A 1 102 ? -2.377 -8.623 -8.697 1.00 64.31 102 ALA A N 1
ATOM 821 C CA . ALA A 1 102 ? -1.373 -9.695 -8.809 1.00 64.31 102 ALA A CA 1
ATOM 822 C C . ALA A 1 102 ? -0.278 -9.478 -9.877 1.00 64.31 102 ALA A C 1
ATOM 824 O O . ALA A 1 102 ? 0.461 -10.396 -10.219 1.00 64.31 102 ALA A O 1
ATOM 825 N N . PHE A 1 103 ? -0.208 -8.291 -10.465 1.00 73.00 103 PHE A N 1
ATOM 826 C CA . PHE A 1 103 ? 0.577 -8.026 -11.654 1.00 73.00 103 PHE A CA 1
ATOM 827 C C . PHE A 1 103 ? 1.894 -7.289 -11.368 1.00 73.00 103 PHE A C 1
ATOM 829 O O . PHE A 1 103 ? 2.795 -7.289 -12.204 1.00 73.00 103 PHE A O 1
ATOM 836 N N . VAL A 1 104 ? 2.037 -6.709 -10.177 1.00 82.12 104 VAL A N 1
ATOM 837 C CA . VAL A 1 104 ? 3.263 -6.034 -9.746 1.00 82.12 104 VAL A CA 1
ATOM 838 C C . VAL A 1 104 ? 4.266 -7.063 -9.228 1.00 82.12 104 VAL A C 1
ATOM 840 O O . VAL A 1 104 ? 3.960 -7.819 -8.308 1.00 82.12 104 VAL A O 1
ATOM 843 N N . HIS A 1 105 ? 5.467 -7.094 -9.800 1.00 83.75 105 HIS A N 1
ATOM 844 C CA . HIS A 1 105 ? 6.529 -7.981 -9.335 1.00 83.75 105 HIS A CA 1
ATOM 845 C C . HIS A 1 105 ? 7.323 -7.309 -8.214 1.00 83.75 105 HIS A C 1
ATOM 847 O O . HIS A 1 105 ? 8.010 -6.316 -8.433 1.00 83.75 105 HIS A O 1
ATOM 853 N N . LEU A 1 106 ? 7.212 -7.865 -7.010 1.00 88.38 106 LEU A N 1
ATOM 854 C CA . LEU A 1 106 ? 7.962 -7.452 -5.828 1.00 88.38 106 LEU A CA 1
ATOM 855 C C . LEU A 1 106 ? 8.755 -8.650 -5.307 1.00 88.38 106 LEU A C 1
ATOM 857 O O . LEU A 1 106 ? 8.222 -9.765 -5.245 1.00 88.38 106 LEU A O 1
ATOM 861 N N . ASN A 1 107 ? 10.017 -8.425 -4.942 1.00 91.12 107 ASN A N 1
ATOM 862 C CA . ASN A 1 107 ? 10.811 -9.445 -4.262 1.00 91.12 107 ASN A CA 1
ATOM 863 C C . ASN A 1 107 ? 10.388 -9.551 -2.778 1.00 91.12 107 ASN A C 1
ATOM 865 O O . ASN A 1 107 ? 9.498 -8.832 -2.321 1.00 91.12 107 ASN A O 1
ATOM 869 N N . ASP A 1 108 ? 10.986 -10.470 -2.022 1.00 93.56 108 ASP A N 1
ATOM 870 C CA . ASP A 1 108 ? 10.573 -10.705 -0.632 1.00 93.56 108 ASP A CA 1
ATOM 871 C C . ASP A 1 108 ? 10.912 -9.534 0.305 1.00 93.56 108 ASP A C 1
ATOM 873 O O . ASP A 1 108 ? 10.152 -9.252 1.228 1.00 93.56 108 ASP A O 1
ATOM 877 N N . GLU A 1 109 ? 12.001 -8.809 0.038 1.00 94.25 109 GLU A N 1
ATOM 878 C CA . GLU A 1 109 ? 12.374 -7.600 0.783 1.00 94.25 109 GLU A CA 1
ATOM 879 C C . GLU A 1 109 ? 11.371 -6.466 0.537 1.00 94.25 109 GLU A C 1
ATOM 881 O O . GLU A 1 109 ? 10.878 -5.848 1.481 1.00 94.25 109 GLU A O 1
ATOM 886 N N . ASP A 1 110 ? 11.007 -6.240 -0.727 1.00 93.44 110 ASP A N 1
ATOM 887 C CA . ASP A 1 110 ? 9.999 -5.264 -1.120 1.00 93.44 110 ASP A CA 1
ATOM 888 C C . ASP A 1 110 ? 8.658 -5.588 -0.456 1.00 93.44 110 ASP A C 1
ATOM 890 O O . ASP A 1 110 ? 8.021 -4.704 0.107 1.00 93.44 110 ASP A O 1
ATOM 894 N N . LYS A 1 111 ? 8.229 -6.858 -0.491 1.00 92.50 111 LYS A N 1
ATOM 895 C CA . LYS A 1 111 ? 6.978 -7.296 0.144 1.00 92.50 111 LYS A CA 1
ATOM 896 C C . LYS A 1 111 ? 7.000 -7.058 1.646 1.00 92.50 111 LYS A C 1
ATOM 898 O O . LYS A 1 111 ? 6.067 -6.451 2.153 1.00 92.50 111 LYS A O 1
ATOM 903 N N . ALA A 1 112 ? 8.071 -7.455 2.336 1.00 93.81 112 ALA A N 1
ATOM 904 C CA . ALA A 1 112 ? 8.202 -7.235 3.774 1.00 93.81 112 ALA A CA 1
ATOM 905 C C . ALA A 1 112 ? 8.122 -5.741 4.131 1.00 93.81 112 ALA A C 1
ATOM 907 O O . ALA A 1 112 ? 7.481 -5.362 5.113 1.00 93.81 112 ALA A O 1
ATOM 908 N N . PHE A 1 113 ? 8.722 -4.883 3.303 1.00 94.38 113 PHE A N 1
ATOM 909 C CA . PHE A 1 113 ? 8.610 -3.436 3.447 1.00 94.38 113 PHE A CA 1
ATOM 910 C C . PHE A 1 113 ? 7.161 -2.950 3.264 1.00 94.38 113 PHE A C 1
ATOM 912 O O . PHE A 1 113 ? 6.647 -2.222 4.116 1.00 94.38 113 PHE A O 1
ATOM 919 N N . MET A 1 114 ? 6.475 -3.376 2.196 1.00 94.06 114 MET A N 1
ATOM 920 C CA . MET A 1 114 ? 5.072 -3.012 1.941 1.00 94.06 114 MET A CA 1
ATOM 921 C C . MET A 1 114 ? 4.132 -3.506 3.044 1.00 94.06 114 MET A C 1
ATOM 923 O O . MET A 1 114 ? 3.239 -2.768 3.455 1.00 94.06 114 MET A O 1
ATOM 927 N N . ASP A 1 115 ? 4.346 -4.723 3.542 1.00 93.31 115 ASP A N 1
ATOM 928 C CA . ASP A 1 115 ? 3.553 -5.330 4.612 1.00 93.31 115 ASP A CA 1
ATOM 929 C C . ASP A 1 115 ? 3.679 -4.533 5.915 1.00 93.31 115 ASP A C 1
ATOM 931 O O . ASP A 1 115 ? 2.687 -4.341 6.624 1.00 93.31 115 ASP A O 1
ATOM 935 N N . GLY A 1 116 ? 4.873 -4.002 6.206 1.00 94.00 116 GLY A N 1
ATOM 936 C CA . GLY A 1 116 ? 5.091 -3.075 7.315 1.00 94.00 116 GLY A CA 1
ATOM 937 C C . GLY A 1 116 ? 4.229 -1.817 7.187 1.00 94.00 116 GLY A C 1
ATOM 938 O O . GLY A 1 116 ? 3.479 -1.485 8.106 1.00 94.00 116 GLY A O 1
ATOM 939 N N . TYR A 1 117 ? 4.260 -1.164 6.020 1.00 94.69 117 TYR A N 1
ATOM 940 C CA . TYR A 1 117 ? 3.432 0.017 5.748 1.00 94.69 117 TYR A CA 1
ATOM 941 C C . TYR A 1 117 ? 1.935 -0.283 5.820 1.00 94.69 117 TYR A C 1
ATOM 943 O O . TYR A 1 117 ? 1.192 0.471 6.449 1.00 94.69 117 TYR A O 1
ATOM 951 N N . TYR A 1 118 ? 1.487 -1.382 5.210 1.00 95.69 118 TYR A N 1
ATOM 952 C CA . TYR A 1 118 ? 0.086 -1.795 5.238 1.00 95.69 118 TYR A CA 1
ATOM 953 C C . TYR A 1 118 ? -0.381 -2.070 6.672 1.00 95.69 118 TYR A C 1
ATOM 955 O O . TYR A 1 118 ? -1.445 -1.606 7.075 1.00 95.69 118 TYR A O 1
ATOM 963 N N . THR A 1 119 ? 0.443 -2.734 7.484 1.00 95.06 119 THR A N 1
ATOM 964 C CA . THR A 1 119 ? 0.132 -2.996 8.895 1.00 95.06 119 THR A CA 1
ATOM 965 C C . THR A 1 119 ? 0.007 -1.699 9.692 1.00 95.06 119 THR A C 1
ATOM 967 O O . THR A 1 119 ? -0.987 -1.506 10.393 1.00 95.06 119 THR A O 1
ATOM 970 N N . THR A 1 120 ? 0.965 -0.775 9.564 1.00 94.69 120 THR A N 1
ATOM 971 C CA . THR A 1 120 ? 0.891 0.537 10.229 1.00 94.69 120 THR A CA 1
ATOM 972 C C . THR A 1 120 ? -0.349 1.313 9.792 1.00 94.69 120 THR A C 1
ATOM 974 O O . THR A 1 120 ? -1.049 1.878 10.631 1.00 94.69 120 THR A O 1
ATOM 977 N N . MET A 1 121 ? -0.662 1.294 8.497 1.00 95.94 121 MET A N 1
ATOM 978 C CA . MET A 1 121 ? -1.854 1.926 7.941 1.00 95.94 121 MET A CA 1
ATOM 979 C C . MET A 1 121 ? -3.141 1.367 8.567 1.00 95.94 121 MET A C 1
ATOM 981 O O . MET A 1 121 ? -4.001 2.143 8.978 1.00 95.94 121 MET A O 1
ATOM 985 N N . LEU A 1 122 ? -3.269 0.041 8.690 1.00 96.75 122 LEU A N 1
ATOM 986 C CA . LEU A 1 122 ? -4.435 -0.592 9.315 1.00 96.75 122 LEU A CA 1
ATOM 987 C C . LEU A 1 122 ? -4.577 -0.233 10.801 1.00 96.75 122 LEU A C 1
ATOM 989 O O . LEU A 1 122 ? -5.697 -0.054 11.274 1.00 96.75 122 LEU A O 1
ATOM 993 N N . VAL A 1 123 ? -3.466 -0.107 11.535 1.00 96.12 123 VAL A N 1
ATOM 994 C CA . VAL A 1 123 ? -3.479 0.317 12.947 1.00 96.12 123 VAL A CA 1
ATOM 995 C C . VAL A 1 123 ? -3.970 1.759 13.086 1.00 96.12 123 VAL A C 1
ATOM 997 O O . VAL A 1 123 ? -4.813 2.035 13.938 1.00 96.12 123 VAL A O 1
ATOM 1000 N N . LEU A 1 124 ? -3.481 2.674 12.243 1.00 95.75 124 LEU A N 1
ATOM 1001 C CA . LEU A 1 124 ? -3.946 4.066 12.232 1.00 95.75 124 LEU A CA 1
ATOM 1002 C C . LEU A 1 124 ? -5.440 4.149 11.894 1.00 95.75 124 LEU A C 1
ATOM 1004 O O . LEU A 1 124 ? -6.196 4.816 12.599 1.00 95.75 124 LEU A O 1
ATOM 1008 N N . LEU A 1 125 ? -5.876 3.389 10.887 1.00 96.50 125 LEU A N 1
ATOM 1009 C CA . LEU A 1 125 ? -7.277 3.299 10.494 1.00 96.50 125 LEU A CA 1
ATOM 1010 C C . LEU A 1 125 ? -8.174 2.760 11.625 1.00 96.50 125 LEU A C 1
ATOM 1012 O O . LEU A 1 125 ? -9.220 3.345 11.894 1.00 96.50 125 LEU A O 1
ATOM 1016 N N . ASP A 1 126 ? -7.787 1.677 12.310 1.00 96.00 126 ASP A N 1
ATOM 1017 C CA . ASP A 1 126 ? -8.546 1.133 13.453 1.00 96.00 126 ASP A CA 1
ATOM 1018 C C . ASP A 1 126 ? -8.673 2.159 14.590 1.00 96.00 126 ASP A C 1
ATOM 1020 O O . ASP A 1 126 ? -9.748 2.304 15.176 1.00 96.00 126 ASP A O 1
ATOM 1024 N N . ASN A 1 127 ? -7.613 2.926 14.862 1.00 95.38 127 ASN A N 1
ATOM 1025 C CA . ASN A 1 127 ? -7.654 4.000 15.853 1.00 95.38 127 ASN A CA 1
ATOM 1026 C C . ASN A 1 127 ? -8.637 5.111 15.454 1.00 95.38 127 ASN A C 1
ATOM 1028 O O . ASN A 1 127 ? -9.475 5.496 16.268 1.00 95.38 127 ASN A O 1
ATOM 1032 N N . GLU A 1 128 ? -8.610 5.580 14.205 1.00 96.12 128 GLU A N 1
ATOM 1033 C CA . GLU A 1 128 ? -9.554 6.601 13.726 1.00 96.12 128 GLU A CA 1
ATOM 1034 C C . GLU A 1 128 ? -11.009 6.107 13.719 1.00 96.12 128 GLU A C 1
ATOM 1036 O O . GLU A 1 128 ? -11.929 6.858 14.054 1.00 96.12 128 GLU A O 1
ATOM 1041 N N . ILE A 1 129 ? -11.231 4.827 13.404 1.00 95.19 129 ILE A N 1
ATOM 1042 C CA . ILE A 1 129 ? -12.556 4.202 13.501 1.00 95.19 129 ILE A CA 1
ATOM 1043 C C . ILE A 1 129 ? -13.050 4.219 14.953 1.00 95.19 129 ILE A C 1
ATOM 1045 O O . ILE A 1 129 ? -14.217 4.532 15.195 1.00 95.19 129 ILE A O 1
ATOM 1049 N N . LYS A 1 130 ? -12.177 3.919 15.924 1.00 93.75 130 LYS A N 1
ATOM 1050 C CA . LYS A 1 130 ? -12.505 3.961 17.360 1.00 93.75 130 LYS A CA 1
ATOM 1051 C C . LYS A 1 130 ? -12.822 5.375 17.850 1.00 93.75 130 LYS A C 1
ATOM 1053 O O . LYS A 1 130 ? -13.673 5.524 18.724 1.00 93.75 130 LYS A O 1
ATOM 1058 N N . GLU A 1 131 ? -12.186 6.405 17.290 1.00 95.62 131 GLU A N 1
ATOM 1059 C CA . GLU A 1 131 ? -12.511 7.805 17.605 1.00 95.62 131 GLU A CA 1
ATOM 1060 C C . GLU A 1 131 ? -13.927 8.206 17.164 1.00 95.62 131 GLU A C 1
ATOM 1062 O O . GLU A 1 131 ? -14.506 9.131 17.732 1.00 95.62 131 GLU A O 1
ATOM 1067 N N . GLY A 1 132 ? -14.492 7.535 16.152 1.00 94.12 132 GLY A N 1
ATOM 1068 C CA . GLY A 1 132 ? -15.888 7.706 15.740 1.00 94.12 132 GLY A CA 1
ATOM 1069 C C . GLY A 1 132 ? -16.215 9.044 15.064 1.00 94.12 132 GLY A C 1
ATOM 1070 O O . GLY A 1 132 ? -17.387 9.398 14.955 1.00 94.12 132 GLY A O 1
ATOM 1071 N N . LYS A 1 133 ? -15.206 9.800 14.607 1.00 95.81 133 LYS A N 1
ATOM 1072 C CA . LYS A 1 133 ? -15.390 11.101 13.927 1.00 95.81 133 LYS A CA 1
ATOM 1073 C C . LYS A 1 133 ? -15.925 10.974 12.497 1.00 95.81 133 LYS A C 1
ATOM 1075 O O . LYS A 1 133 ? -16.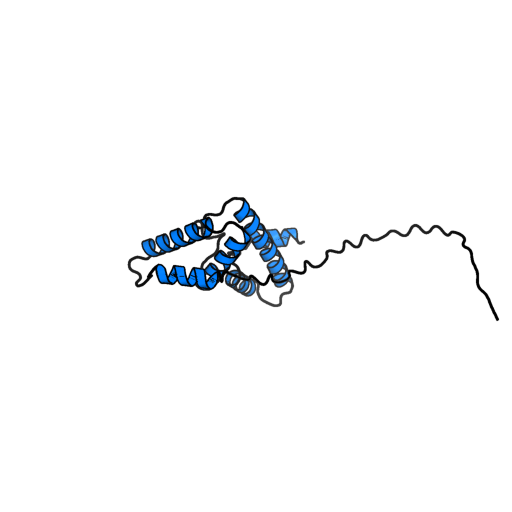578 11.891 12.008 1.00 95.81 133 LYS A O 1
ATOM 1080 N N . LYS A 1 134 ? -15.611 9.864 11.830 1.00 95.81 134 LYS A N 1
ATOM 1081 C CA . LYS A 1 134 ? -16.044 9.500 10.475 1.00 95.81 134 LYS A CA 1
ATOM 1082 C C . LYS A 1 134 ? -16.533 8.060 10.484 1.00 95.81 134 LYS A C 1
ATOM 1084 O O . LYS A 1 134 ? -16.165 7.273 11.359 1.00 95.81 134 LYS A O 1
ATOM 1089 N N . THR A 1 135 ? -17.355 7.699 9.510 1.00 95.44 135 THR A N 1
ATOM 1090 C CA . THR A 1 135 ? -17.762 6.306 9.339 1.00 95.44 135 THR A CA 1
ATOM 1091 C C . THR A 1 135 ? -16.578 5.453 8.877 1.00 95.44 135 THR A C 1
ATOM 1093 O O . THR A 1 135 ? -15.667 5.921 8.194 1.00 95.44 135 THR A O 1
ATOM 1096 N N . LYS A 1 136 ? -16.617 4.153 9.198 1.00 94.56 136 LYS A N 1
ATOM 1097 C CA . LYS A 1 136 ? -15.625 3.178 8.716 1.00 94.56 136 LYS A CA 1
ATOM 1098 C C . LYS A 1 136 ? -15.489 3.193 7.187 1.00 94.56 136 LYS A C 1
ATOM 1100 O O . LYS A 1 136 ? -14.385 3.046 6.683 1.00 94.56 136 LYS A O 1
ATOM 1105 N N . ALA A 1 137 ? -16.594 3.370 6.461 1.00 95.38 137 ALA A N 1
ATOM 1106 C CA . ALA A 1 137 ? -16.583 3.405 5.000 1.00 95.38 137 ALA A CA 1
ATOM 1107 C C . ALA A 1 137 ? -15.847 4.640 4.457 1.00 95.38 137 ALA A C 1
ATOM 1109 O O . ALA A 1 137 ? -14.988 4.489 3.594 1.00 95.38 137 ALA A O 1
ATOM 1110 N N . GLU A 1 138 ? -16.123 5.827 5.008 1.00 95.94 138 GLU A N 1
ATOM 1111 C CA . GLU A 1 138 ? -15.442 7.072 4.619 1.00 95.94 138 GLU A CA 1
ATOM 1112 C C . GLU A 1 138 ? -13.938 7.008 4.902 1.00 95.94 138 GLU A C 1
ATOM 1114 O O . GLU A 1 138 ? -13.132 7.427 4.076 1.00 95.94 138 GLU A O 1
ATOM 1119 N N . LEU A 1 139 ? -13.549 6.453 6.054 1.00 96.62 139 LEU A N 1
ATOM 1120 C CA . LEU A 1 139 ? -12.138 6.291 6.397 1.00 96.62 139 LEU A CA 1
ATOM 1121 C C . LEU A 1 139 ? -11.435 5.300 5.464 1.00 96.62 139 LEU A C 1
ATOM 1123 O O . LEU A 1 139 ? -10.325 5.572 5.020 1.00 96.62 139 LEU A O 1
ATOM 1127 N N . ILE A 1 140 ? -12.073 4.177 5.124 1.00 95.06 140 ILE A N 1
ATOM 1128 C CA . ILE A 1 140 ? -11.512 3.223 4.157 1.00 95.06 140 ILE A CA 1
ATOM 1129 C C . ILE A 1 140 ? -11.292 3.899 2.800 1.00 95.06 140 ILE A C 1
ATOM 1131 O O . ILE A 1 140 ? -10.198 3.796 2.256 1.00 95.06 140 ILE A O 1
ATOM 1135 N N . GLU A 1 141 ? -12.290 4.614 2.278 1.00 93.44 141 GLU A N 1
ATOM 1136 C CA . GLU A 1 141 ? -12.178 5.324 0.998 1.00 93.44 141 GLU A CA 1
ATOM 1137 C C . GLU A 1 141 ? -11.043 6.359 1.022 1.00 93.44 141 GLU A C 1
ATOM 1139 O O . GLU A 1 141 ? -10.219 6.418 0.108 1.00 93.44 141 GLU A O 1
ATOM 1144 N N . GLU A 1 142 ? -10.933 7.130 2.106 1.00 93.69 142 GLU A N 1
ATOM 1145 C CA . GLU A 1 142 ? -9.857 8.103 2.276 1.00 93.69 142 GLU A CA 1
ATOM 1146 C C . GLU A 1 142 ? -8.474 7.440 2.282 1.00 93.69 142 GLU A C 1
ATOM 1148 O O . GLU A 1 142 ? -7.553 7.924 1.619 1.00 93.69 142 GLU A O 1
ATOM 1153 N N . TYR A 1 143 ? -8.313 6.329 2.996 1.00 94.56 143 TYR A N 1
ATOM 1154 C CA . TYR A 1 143 ? -7.041 5.617 3.075 1.00 94.56 143 TYR A CA 1
ATOM 1155 C C . TYR A 1 143 ? -6.667 4.945 1.746 1.00 94.56 143 TYR A C 1
ATOM 1157 O O . TYR A 1 143 ? -5.533 5.100 1.294 1.00 94.56 143 TYR A O 1
ATOM 1165 N N . GLU A 1 144 ? -7.608 4.285 1.069 1.00 93.50 144 GLU A N 1
ATOM 1166 C CA . GLU A 1 144 ? -7.384 3.690 -0.260 1.00 93.50 144 GLU A CA 1
ATOM 1167 C C . GLU A 1 144 ? -7.060 4.754 -1.326 1.00 93.50 144 GLU A C 1
ATOM 1169 O O . GLU A 1 144 ? -6.277 4.514 -2.245 1.00 93.50 144 GLU A O 1
ATOM 1174 N N . SER A 1 145 ? -7.575 5.981 -1.179 1.00 90.31 145 SER A N 1
ATOM 1175 C CA . SER A 1 145 ? -7.221 7.091 -2.076 1.00 90.31 145 SER A CA 1
ATOM 1176 C C . SER A 1 145 ? -5.782 7.593 -1.889 1.00 90.31 145 SER A C 1
ATOM 1178 O O . SER A 1 145 ? -5.158 8.090 -2.832 1.00 90.31 145 SER A O 1
ATOM 1180 N N . LYS A 1 146 ? -5.240 7.470 -0.670 1.00 90.38 146 LYS A N 1
ATOM 1181 C CA . LYS A 1 146 ? -3.908 7.969 -0.302 1.00 90.38 146 LYS A CA 1
ATOM 1182 C C . LYS A 1 146 ? -2.828 6.918 -0.499 1.00 90.38 146 LYS A C 1
ATOM 1184 O O . LYS A 1 146 ? -1.746 7.257 -0.968 1.00 90.38 146 LYS A O 1
ATOM 1189 N N . TYR A 1 147 ? -3.117 5.666 -0.164 1.00 92.62 147 TYR A N 1
ATOM 1190 C CA . TYR A 1 147 ? -2.150 4.574 -0.136 1.00 92.62 147 TYR A CA 1
ATOM 1191 C C . TYR A 1 147 ? -2.461 3.529 -1.206 1.00 92.62 147 TYR A C 1
ATOM 1193 O O . TYR A 1 147 ? -3.628 3.265 -1.473 1.00 92.62 147 TYR A O 1
ATOM 1201 N N . PRO A 1 148 ? -1.453 2.865 -1.798 1.00 92.62 148 PRO A N 1
ATOM 1202 C CA . PRO A 1 148 ? -1.651 1.884 -2.855 1.00 92.62 148 PRO A CA 1
ATOM 1203 C C . PRO A 1 148 ? -2.145 0.543 -2.294 1.00 92.62 148 PRO A C 1
ATOM 1205 O O . PRO A 1 148 ? -1.784 -0.507 -2.810 1.00 92.62 148 PRO A O 1
ATOM 1208 N N . PHE A 1 149 ? -2.933 0.527 -1.223 1.00 94.44 149 PHE A N 1
ATOM 1209 C CA . PHE A 1 149 ? -3.392 -0.696 -0.573 1.00 94.44 149 PHE A CA 1
ATOM 1210 C C . PHE A 1 149 ? -4.905 -0.745 -0.551 1.00 94.44 149 PHE A C 1
ATOM 1212 O O . PHE A 1 149 ? -5.555 0.215 -0.157 1.00 94.44 149 PHE A O 1
ATOM 1219 N N . LYS A 1 150 ? -5.453 -1.897 -0.930 1.00 94.31 150 LYS A N 1
ATOM 1220 C CA . LYS A 1 150 ? -6.854 -2.217 -0.717 1.00 94.31 150 LYS A CA 1
ATOM 1221 C C . LYS A 1 150 ? -7.027 -2.597 0.746 1.00 94.31 150 LYS A C 1
ATOM 1223 O O . LYS A 1 150 ? -6.271 -3.429 1.248 1.00 94.31 150 LYS A O 1
ATOM 1228 N N . VAL A 1 151 ? -8.023 -2.039 1.421 1.00 95.00 151 VAL A N 1
ATOM 1229 C CA . VAL A 1 151 ? -8.353 -2.422 2.793 1.00 95.00 151 VAL A CA 1
ATOM 1230 C C . VAL A 1 151 ? -9.338 -3.582 2.761 1.00 95.00 151 VAL A C 1
ATOM 1232 O O . VAL A 1 151 ? -10.475 -3.459 2.300 1.00 95.00 151 VAL A O 1
ATOM 1235 N N . PHE A 1 152 ? -8.921 -4.726 3.299 1.00 94.06 152 PHE A N 1
ATOM 1236 C CA . PHE A 1 152 ? -9.811 -5.863 3.502 1.00 94.06 152 PHE A CA 1
ATOM 1237 C C . PHE A 1 152 ? -10.362 -5.856 4.926 1.00 94.06 152 PHE A C 1
ATOM 1239 O O . PHE A 1 152 ? -9.607 -5.790 5.895 1.00 94.06 152 PHE A O 1
ATOM 1246 N N . ASN A 1 153 ? -11.686 -6.002 5.067 1.00 92.56 153 ASN A N 1
ATOM 1247 C CA . ASN A 1 153 ? -12.330 -6.078 6.384 1.00 92.56 153 ASN A CA 1
ATOM 1248 C C . ASN A 1 153 ? -11.698 -7.154 7.277 1.00 92.56 153 ASN A C 1
ATOM 1250 O O . ASN A 1 153 ? -11.478 -6.902 8.450 1.00 92.56 153 ASN A O 1
ATOM 1254 N N . GLN A 1 154 ? -11.336 -8.306 6.706 1.00 93.88 154 GLN A N 1
ATOM 1255 C CA . GLN A 1 154 ? -10.701 -9.399 7.446 1.00 93.88 154 GLN A CA 1
ATOM 1256 C C . GLN A 1 154 ? -9.364 -9.001 8.079 1.00 93.88 154 GLN A C 1
ATOM 1258 O O . GLN A 1 154 ? -9.047 -9.478 9.163 1.00 93.88 154 GLN A O 1
ATOM 1263 N N . ASP A 1 155 ? -8.570 -8.156 7.423 1.00 94.06 155 ASP A N 1
ATOM 1264 C CA . ASP A 1 155 ? -7.285 -7.716 7.973 1.00 94.06 155 ASP A CA 1
ATOM 1265 C C . ASP A 1 155 ? -7.487 -6.662 9.056 1.00 94.06 155 ASP A C 1
ATOM 1267 O O . ASP A 1 155 ? -6.861 -6.725 10.113 1.00 94.06 155 ASP A O 1
ATOM 1271 N N . LEU A 1 156 ? -8.431 -5.749 8.834 1.00 93.31 156 LEU A N 1
ATOM 1272 C CA . LEU A 1 156 ? -8.814 -4.761 9.831 1.00 93.31 156 LEU A CA 1
ATOM 1273 C C . LEU A 1 156 ? -9.397 -5.421 11.092 1.00 93.31 156 LEU A C 1
ATOM 1275 O O . LEU A 1 156 ? -9.071 -5.011 12.201 1.00 93.31 156 LEU A O 1
ATOM 1279 N N . ASP A 1 157 ? -10.187 -6.486 10.943 1.00 92.12 157 ASP A N 1
ATOM 1280 C CA . ASP A 1 157 ? -10.737 -7.251 12.066 1.00 92.12 157 ASP A CA 1
ATOM 1281 C C . ASP A 1 157 ? -9.629 -7.958 12.872 1.00 92.12 157 ASP A C 1
ATOM 1283 O O . ASP A 1 157 ? -9.709 -8.020 14.101 1.00 92.12 157 ASP 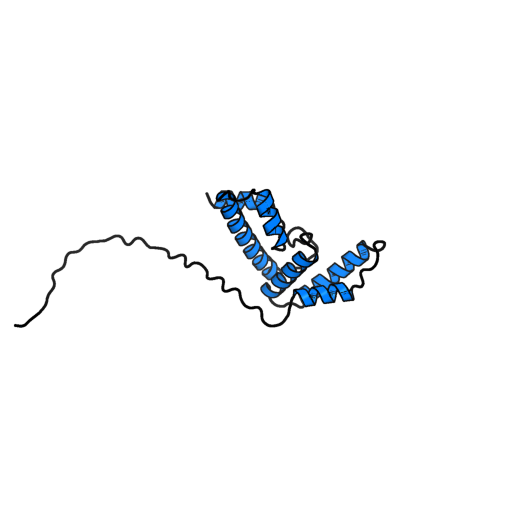A O 1
ATOM 1287 N N . LYS A 1 158 ? -8.562 -8.443 12.214 1.00 93.25 158 LYS A N 1
ATOM 1288 C CA . LYS A 1 158 ? -7.381 -9.005 12.901 1.00 93.25 158 LYS A CA 1
ATOM 1289 C C . LYS A 1 158 ? -6.658 -7.941 13.723 1.00 93.25 158 LYS A C 1
ATOM 1291 O O . LYS A 1 158 ? -6.331 -8.197 14.878 1.00 93.25 158 LYS A O 1
ATOM 1296 N N . VAL A 1 159 ? -6.431 -6.757 13.148 1.00 92.94 159 VAL A N 1
ATOM 1297 C CA . VAL A 1 159 ? -5.800 -5.628 13.854 1.00 92.94 159 VAL A CA 1
ATOM 1298 C C . VAL A 1 159 ? -6.657 -5.193 15.039 1.00 92.94 159 VAL A C 1
ATOM 1300 O O . VAL A 1 159 ? -6.154 -5.045 16.150 1.00 92.94 159 VAL A O 1
ATOM 1303 N N . HIS A 1 160 ? -7.968 -5.084 14.832 1.00 89.69 160 HIS A N 1
ATOM 1304 C CA . HIS A 1 160 ? -8.910 -4.752 15.888 1.00 89.69 160 HIS A CA 1
ATOM 1305 C C . HIS A 1 160 ? -8.872 -5.765 17.040 1.00 89.69 160 HIS A C 1
ATOM 1307 O O . HIS A 1 160 ? -8.879 -5.370 18.203 1.00 89.69 160 HIS A O 1
ATOM 1313 N N . ALA A 1 161 ? -8.817 -7.065 16.733 1.00 90.69 161 ALA A N 1
ATOM 1314 C CA . ALA A 1 161 ? -8.728 -8.124 17.735 1.00 90.69 161 ALA A CA 1
ATOM 1315 C C . ALA A 1 161 ? -7.388 -8.127 18.488 1.00 90.69 161 ALA A C 1
ATOM 1317 O O . ALA A 1 161 ? -7.375 -8.426 19.678 1.00 90.69 161 ALA A O 1
ATOM 1318 N N . ALA A 1 162 ? -6.283 -7.787 17.819 1.00 86.94 162 ALA A N 1
ATOM 1319 C CA . ALA A 1 162 ? -4.958 -7.702 18.432 1.00 86.94 162 ALA A CA 1
ATOM 1320 C C . ALA A 1 1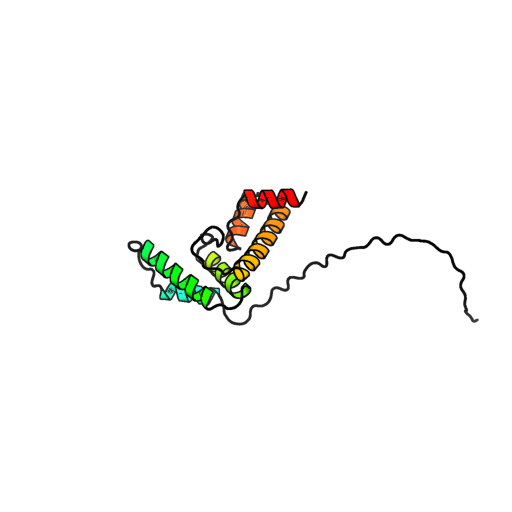62 ? -4.792 -6.483 19.361 1.00 86.94 162 ALA A C 1
ATOM 1322 O O . ALA A 1 162 ? -3.972 -6.521 20.273 1.00 86.94 162 ALA A O 1
ATOM 1323 N N . ASN A 1 163 ? -5.575 -5.421 19.140 1.00 76.00 163 ASN A N 1
ATOM 1324 C CA . ASN A 1 163 ? -5.533 -4.162 19.892 1.00 76.00 163 ASN A CA 1
ATOM 1325 C C . ASN A 1 163 ? -6.620 -4.056 20.989 1.00 76.00 163 ASN A C 1
ATOM 1327 O O . ASN A 1 163 ? -6.988 -2.940 21.372 1.00 76.00 163 ASN A O 1
ATOM 1331 N N . ARG A 1 164 ? -7.192 -5.182 21.433 1.00 64.75 164 ARG A N 1
ATOM 1332 C CA . ARG A 1 164 ? -8.134 -5.278 22.564 1.00 64.75 164 ARG A CA 1
ATOM 1333 C C . ARG A 1 164 ? -7.426 -5.817 23.798 1.00 64.75 164 ARG A C 1
ATOM 1335 O O . ARG A 1 164 ? -7.756 -5.318 24.894 1.00 64.75 164 ARG A O 1
#

Radius of gyration: 25.19 Å; chains: 1; bounding box: 45×47×89 Å

pLDDT: mean 72.08, std 24.05, range [29.3, 96.75]

Foldseek 3Di:
DDDDDDDDDDDDDPDDDDPPPPPPPPPPPPPPDPDDQLLVVLVVLVVVLPPDDDPCVVVSVVSSLVSLQVVLVVDDDLVSNQSNLQSVLLVVQLPAAPVVDPRHDDDPRSVVVVVVVVLVLLLVLLVVCVVVPDHNVVSQSVSSRRGNHRDDPVSSVVSNVVVD

Secondary structure (DSSP, 8-state):
----------------------------------S--HHHHHHHHHHHTT---GGGHHHHHHHHHHHHHHHHHT--SHHHHHHHHHHHHHHHTS---TTT-TT----HHHHHHHHHHHHHHHHHHHHHHHHTSS-HHHHHHHHHHHSS-PPPHHHHHHHHHHT-